Protein AF-A0A2D5E6V5-F1 (afdb_monomer)

Radius of gyration: 22.59 Å; Cα contacts (8 Å, |Δi|>4): 99; chains: 1; bounding box: 65×25×60 Å

Nearest PDB structures (foldseek):
  4hfj-assembly1_B  TM=6.282E-01  e=4.900E+00  Nicotiana tabacum

Mean predicted aligned error: 12.07 Å

pLDDT: mean 80.76, std 19.36, range [41.03, 97.38]

Foldseek 3Di:
DDDDDDPPPPPPVPPPPPPPPLPQFAEAEAEEQGDQLVSLVVGAANYEYEYEDDDYDDPDDRDNVPHHYHYDYDDDD

Solvent-accessible surface area (backbone atoms only — not comparable to full-atom values): 5189 Å² total; per-residue (Å²): 136,90,83,81,89,87,79,91,70,78,71,74,80,64,78,74,70,81,71,75,76,76,65,85,42,60,78,40,78,33,58,60,66,44,64,63,57,60,48,46,68,75,48,56,69,52,14,33,40,40,32,46,58,75,64,66,88,76,89,65,87,83,69,62,83,89,44,53,63,46,81,43,78,46,79,81,129

Sequence (77 aa):
MHRTSTIVALALTALFASATAQAGGTTHNVRVNGDIQAAITGAGNGDTIQLAAGQYDITTTIDPGGKQVTILGTVDG

Secondary structure (DSSP, 8-state):
-------TTSSSSSTT------PPPPEEEE-TT--HHHHHHH--TT-EEEEPSS-----S----TT---EEEEPPP-

Structure (mmCIF, N/CA/C/O backbone):
data_AF-A0A2D5E6V5-F1
#
_entry.id   AF-A0A2D5E6V5-F1
#
loop_
_atom_site.group_PDB
_atom_site.id
_atom_site.type_symbol
_atom_site.label_atom_id
_atom_site.label_alt_id
_atom_site.label_comp_id
_atom_site.label_asym_id
_atom_site.label_entity_id
_atom_site.label_seq_id
_atom_site.pdbx_PDB_ins_code
_atom_site.Cartn_x
_atom_site.Cartn_y
_atom_site.Cartn_z
_atom_site.occupancy
_atom_site.B_iso_or_equiv
_atom_site.auth_seq_id
_atom_site.auth_comp_id
_atom_site.auth_asym_id
_atom_site.auth_atom_id
_atom_site.pdbx_PDB_model_num
ATOM 1 N N . MET A 1 1 ? -51.980 -6.379 45.913 1.00 41.03 1 MET A N 1
ATOM 2 C CA . MET A 1 1 ? -51.014 -7.429 45.521 1.00 41.03 1 MET A CA 1
ATOM 3 C C . MET A 1 1 ? -50.180 -6.897 44.362 1.00 41.03 1 MET A C 1
ATOM 5 O O . MET A 1 1 ? -50.732 -6.670 43.296 1.00 41.03 1 MET A O 1
ATOM 9 N N . HIS A 1 2 ? -48.900 -6.595 44.601 1.00 45.22 2 HIS A N 1
ATOM 10 C CA . HIS A 1 2 ? -47.948 -6.125 43.586 1.00 45.22 2 HIS A CA 1
ATOM 11 C C . HIS A 1 2 ? -47.519 -7.306 42.702 1.00 45.22 2 HIS A C 1
ATOM 13 O O . HIS A 1 2 ? -47.063 -8.315 43.237 1.00 45.22 2 HIS A O 1
ATOM 19 N N . ARG A 1 3 ? -47.647 -7.198 41.373 1.00 48.50 3 ARG A N 1
ATOM 20 C CA . ARG A 1 3 ? -47.028 -8.143 40.429 1.00 48.50 3 ARG A CA 1
ATOM 21 C C . ARG A 1 3 ? -45.973 -7.409 39.614 1.00 48.50 3 ARG A C 1
ATOM 23 O O . ARG A 1 3 ? -46.270 -6.706 38.656 1.00 48.50 3 ARG A O 1
ATOM 30 N N . THR A 1 4 ? -44.750 -7.553 40.094 1.00 58.06 4 THR A N 1
ATOM 31 C CA . THR A 1 4 ? -43.495 -7.173 39.459 1.00 58.06 4 THR A CA 1
ATOM 32 C C . THR A 1 4 ? -43.232 -8.055 38.235 1.00 58.06 4 THR A C 1
ATOM 34 O O . THR A 1 4 ? -43.670 -9.204 38.191 1.00 58.06 4 THR A O 1
ATOM 37 N N . SER A 1 5 ? -42.419 -7.517 37.323 1.00 59.06 5 SER A N 1
ATOM 38 C CA . SER A 1 5 ? -41.580 -8.244 36.359 1.00 59.06 5 SER A CA 1
ATOM 39 C C . SER A 1 5 ? -42.233 -8.604 35.026 1.00 59.06 5 SER A C 1
ATOM 41 O O . SER A 1 5 ? -42.923 -9.608 34.930 1.00 59.06 5 SER A O 1
ATOM 43 N N . THR A 1 6 ? -41.937 -7.818 33.981 1.00 53.94 6 THR A N 1
ATOM 44 C CA . THR A 1 6 ? -41.392 -8.269 32.675 1.00 53.94 6 THR A CA 1
ATOM 45 C C . THR A 1 6 ? -41.105 -7.025 31.813 1.00 53.94 6 THR A C 1
ATOM 47 O O . THR A 1 6 ? -41.920 -6.635 30.988 1.00 53.94 6 THR A O 1
ATOM 50 N N . ILE A 1 7 ? -39.965 -6.352 32.027 1.00 52.06 7 ILE A N 1
ATOM 51 C CA . ILE A 1 7 ? -39.450 -5.305 31.104 1.00 52.06 7 ILE A CA 1
ATOM 52 C C . ILE A 1 7 ? -38.156 -5.780 30.395 1.00 52.06 7 ILE A C 1
ATOM 54 O O . ILE A 1 7 ? -37.611 -5.107 29.529 1.00 52.06 7 ILE A O 1
ATOM 58 N N . VAL A 1 8 ? -37.676 -6.999 30.666 1.00 51.50 8 VAL A N 1
ATOM 59 C CA . VAL A 1 8 ? -36.379 -7.499 30.161 1.00 51.50 8 VAL A CA 1
ATOM 60 C C . VAL A 1 8 ? -36.527 -8.276 28.843 1.00 51.50 8 VAL A C 1
ATOM 62 O O . VAL A 1 8 ? -36.101 -9.420 28.745 1.00 51.50 8 VAL A O 1
ATOM 65 N N . ALA A 1 9 ? -37.168 -7.699 27.826 1.00 50.47 9 ALA A N 1
ATOM 66 C CA . ALA A 1 9 ? -37.247 -8.352 26.507 1.00 50.47 9 ALA A CA 1
ATOM 67 C C . ALA A 1 9 ? -37.060 -7.417 25.302 1.00 50.47 9 ALA A C 1
ATOM 69 O O . ALA A 1 9 ? -36.784 -7.900 24.210 1.00 50.47 9 ALA A O 1
ATOM 70 N N . LEU A 1 10 ? -37.141 -6.091 25.474 1.00 49.47 10 LEU A N 1
ATOM 71 C CA . LEU A 1 10 ? -37.046 -5.148 24.349 1.00 49.47 10 LEU A CA 1
ATOM 72 C C . LEU A 1 10 ? -35.638 -4.584 24.092 1.00 49.47 10 LEU A C 1
ATOM 74 O O . LEU A 1 10 ? -35.448 -3.856 23.126 1.00 49.47 10 LEU A O 1
ATOM 78 N N . ALA A 1 11 ? -34.652 -4.901 24.936 1.00 53.12 11 ALA A N 1
ATOM 79 C CA . ALA A 1 11 ? -33.301 -4.342 24.817 1.00 53.12 11 ALA A CA 1
ATOM 80 C C . ALA A 1 11 ? -32.332 -5.203 23.981 1.00 53.12 11 ALA A C 1
ATOM 82 O O . ALA A 1 11 ? -31.289 -4.708 23.565 1.00 53.12 11 ALA A O 1
ATOM 83 N N . LEU A 1 12 ? -32.648 -6.479 23.720 1.00 51.12 12 LEU A N 1
ATOM 84 C CA . LEU A 1 12 ? -31.686 -7.412 23.113 1.00 51.12 12 LEU A CA 1
ATOM 85 C C . LEU A 1 12 ? -31.740 -7.464 21.576 1.00 51.12 12 LEU A C 1
ATOM 87 O O . LEU A 1 12 ? -30.820 -7.979 20.950 1.00 51.12 12 LEU A O 1
ATOM 91 N N . THR A 1 13 ? -32.770 -6.894 20.947 1.00 54.22 13 THR A N 1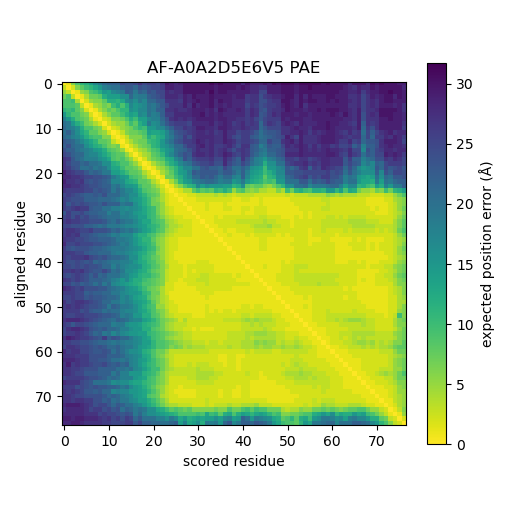
ATOM 92 C CA . THR A 1 13 ? -32.900 -6.857 19.477 1.00 54.22 13 THR A CA 1
ATOM 93 C C . THR A 1 13 ? -32.173 -5.679 18.823 1.00 54.22 13 THR A C 1
ATOM 95 O O . THR A 1 13 ? -31.952 -5.709 17.617 1.00 54.22 13 THR A O 1
ATOM 98 N N . ALA A 1 14 ? -31.747 -4.670 19.593 1.00 54.69 14 ALA A N 1
ATOM 99 C CA . ALA A 1 14 ? -30.994 -3.519 19.082 1.00 54.69 14 ALA A CA 1
ATOM 100 C C . ALA A 1 14 ? -29.464 -3.682 19.179 1.00 54.69 14 ALA A C 1
ATOM 102 O O . ALA A 1 14 ? -28.727 -2.924 18.554 1.00 54.69 14 ALA A O 1
ATOM 103 N N . LEU A 1 15 ? -28.967 -4.674 19.931 1.00 55.09 15 LEU A N 1
ATOM 104 C CA . LEU A 1 15 ? -27.535 -4.812 20.237 1.00 55.09 15 LEU A CA 1
ATOM 105 C C . LEU A 1 15 ? -26.682 -5.296 19.046 1.00 55.09 15 LEU A C 1
ATOM 107 O O . LEU A 1 15 ? -25.459 -5.285 19.123 1.00 55.09 15 LEU A O 1
ATOM 111 N N . PHE A 1 16 ? -27.308 -5.675 17.930 1.00 54.56 16 PHE A N 1
ATOM 112 C CA . PHE A 1 16 ? -26.614 -6.215 16.756 1.00 54.56 16 PHE A CA 1
ATOM 113 C C . PHE A 1 16 ? -26.742 -5.347 15.494 1.00 54.56 16 PHE A C 1
ATOM 115 O O . PHE A 1 16 ? -26.301 -5.764 14.428 1.00 54.56 16 PHE A O 1
ATOM 122 N N . ALA A 1 17 ? -27.335 -4.149 15.573 1.00 55.44 17 ALA A N 1
ATOM 123 C CA . ALA A 1 17 ? -27.649 -3.358 14.377 1.00 55.44 17 ALA A CA 1
ATOM 124 C C . ALA A 1 17 ? -26.504 -2.465 13.854 1.00 55.44 17 ALA A C 1
ATOM 126 O O . ALA A 1 17 ? -26.672 -1.805 12.833 1.00 55.44 17 ALA A O 1
ATOM 127 N N . SER A 1 18 ? -25.328 -2.455 14.483 1.00 56.03 18 SER A N 1
ATOM 128 C CA . SER A 1 18 ? -24.202 -1.631 14.020 1.00 56.03 18 SER A CA 1
ATOM 129 C C . SER A 1 18 ? -23.276 -2.391 13.069 1.00 56.03 18 SER A C 1
ATOM 131 O O . SER A 1 18 ? -22.060 -2.383 13.244 1.00 56.03 18 SER A O 1
ATOM 133 N N . ALA A 1 19 ? -23.827 -3.060 12.056 1.00 58.66 19 ALA A N 1
ATOM 134 C CA . ALA A 1 19 ? -23.028 -3.433 10.896 1.00 58.66 19 ALA A CA 1
ATOM 135 C C . ALA A 1 19 ? -22.851 -2.163 10.057 1.00 58.66 19 ALA A C 1
ATOM 137 O O . ALA A 1 19 ? -23.707 -1.818 9.244 1.00 58.66 19 ALA A O 1
ATOM 138 N N . THR A 1 20 ? -21.773 -1.415 10.295 1.00 59.03 20 THR A N 1
ATOM 139 C CA . THR A 1 20 ? -21.378 -0.345 9.378 1.00 59.03 20 THR A CA 1
ATOM 140 C C . THR A 1 20 ? -21.104 -0.997 8.030 1.00 59.03 20 THR A C 1
ATOM 142 O O . THR A 1 20 ? -20.112 -1.708 7.879 1.00 59.03 20 THR A O 1
ATOM 145 N N . ALA A 1 21 ? -21.998 -0.801 7.061 1.00 51.78 21 ALA A N 1
ATOM 146 C CA . ALA A 1 21 ? -21.714 -1.146 5.681 1.00 51.78 21 ALA A CA 1
ATOM 147 C C . ALA A 1 21 ? -20.443 -0.384 5.284 1.00 51.78 21 ALA A C 1
ATOM 149 O O . ALA A 1 21 ? -20.442 0.848 5.252 1.00 51.78 21 ALA A O 1
ATOM 150 N N . GLN A 1 22 ? -19.345 -1.110 5.067 1.00 56.16 22 GLN A N 1
ATOM 151 C CA . GLN A 1 22 ? -18.113 -0.530 4.553 1.00 56.16 22 GLN A CA 1
ATOM 152 C C . GLN A 1 22 ? -18.456 0.012 3.161 1.00 56.16 22 GLN A C 1
ATOM 154 O O . GLN A 1 22 ? -18.759 -0.765 2.255 1.00 56.16 22 GLN A O 1
ATOM 159 N N . ALA A 1 23 ? -18.496 1.338 2.998 1.00 58.84 23 ALA A N 1
ATOM 160 C CA . ALA A 1 23 ? -18.546 1.933 1.669 1.00 58.84 23 ALA A CA 1
ATOM 161 C C . ALA A 1 23 ? -17.364 1.355 0.879 1.00 58.84 23 ALA A C 1
ATOM 163 O O . ALA A 1 23 ? -16.247 1.343 1.397 1.00 58.84 23 ALA A O 1
ATOM 164 N N . GLY A 1 24 ? -17.621 0.797 -0.308 1.00 68.44 24 GLY A N 1
ATOM 165 C CA . GLY A 1 24 ? -16.580 0.149 -1.104 1.00 68.44 24 GLY A CA 1
ATOM 166 C C . GLY A 1 24 ? -15.432 1.125 -1.338 1.00 68.44 24 GLY A C 1
ATOM 167 O O . GLY A 1 24 ? -15.650 2.186 -1.922 1.00 68.44 24 GLY A O 1
ATOM 168 N N . GLY A 1 25 ? -14.246 0.803 -0.820 1.00 83.56 25 GLY A N 1
ATOM 169 C CA . GLY A 1 25 ? -13.089 1.678 -0.938 1.00 83.56 25 GLY A CA 1
ATOM 170 C C . GLY A 1 25 ? -12.575 1.775 -2.369 1.00 83.56 25 GLY A C 1
ATOM 171 O O . GLY A 1 25 ? -12.912 0.978 -3.249 1.00 83.56 25 GLY A O 1
ATOM 172 N N . THR A 1 26 ? -11.744 2.780 -2.604 1.00 94.44 26 THR A N 1
ATOM 173 C CA . THR A 1 26 ? -11.066 2.996 -3.881 1.00 94.44 26 THR A CA 1
ATOM 174 C C . THR A 1 26 ? -9.905 2.016 -4.056 1.00 94.44 26 THR A C 1
ATOM 176 O O . THR A 1 26 ? -9.378 1.467 -3.088 1.00 94.44 26 THR A O 1
ATOM 179 N N . THR A 1 27 ? -9.518 1.752 -5.306 1.00 96.06 27 THR A N 1
ATOM 180 C CA . THR A 1 27 ? -8.381 0.875 -5.618 1.00 96.06 27 THR A CA 1
ATOM 181 C C . THR A 1 27 ? -7.165 1.690 -6.048 1.00 96.06 27 THR A C 1
ATOM 183 O O . THR A 1 27 ? -7.246 2.477 -6.992 1.00 96.06 27 THR A O 1
ATOM 186 N N . HIS A 1 28 ? -6.029 1.449 -5.395 1.00 96.88 28 HIS A N 1
ATOM 187 C CA . HIS A 1 28 ? -4.719 2.021 -5.705 1.00 96.88 28 HIS A CA 1
ATOM 188 C C . HIS A 1 28 ? -3.842 0.948 -6.346 1.00 96.88 28 HIS A C 1
ATOM 190 O O . HIS A 1 28 ? -3.498 -0.045 -5.707 1.00 96.88 28 HIS A O 1
ATOM 196 N N . ASN A 1 29 ? -3.481 1.134 -7.614 1.00 96.44 29 ASN A N 1
ATOM 197 C CA . ASN A 1 29 ? -2.684 0.157 -8.355 1.00 96.44 29 ASN A CA 1
ATOM 198 C C . ASN A 1 29 ? -1.184 0.384 -8.139 1.00 96.44 29 ASN A C 1
ATOM 200 O O . ASN A 1 29 ? -0.685 1.496 -8.322 1.00 96.44 29 ASN A O 1
ATOM 204 N N . VAL A 1 30 ? -0.451 -0.687 -7.845 1.00 96.56 30 VAL A N 1
ATOM 205 C CA . VAL A 1 30 ? 1.008 -0.678 -7.708 1.00 96.56 30 VAL A CA 1
ATOM 206 C C . VAL A 1 30 ? 1.612 -1.536 -8.810 1.00 96.56 30 VAL A C 1
ATOM 208 O O . VAL A 1 30 ? 1.431 -2.751 -8.844 1.00 96.56 30 VAL A O 1
ATOM 211 N N . ARG A 1 31 ? 2.362 -0.908 -9.718 1.00 94.62 31 ARG A N 1
ATOM 212 C CA . ARG A 1 31 ? 3.139 -1.621 -10.745 1.00 94.62 31 ARG A CA 1
ATOM 213 C C . ARG A 1 31 ? 4.213 -2.518 -10.112 1.00 94.62 31 ARG A C 1
ATOM 215 O O . ARG A 1 31 ? 4.602 -2.284 -8.972 1.00 94.62 31 ARG A O 1
ATOM 222 N N . VAL A 1 32 ? 4.730 -3.491 -10.864 1.00 93.94 32 VAL A N 1
ATOM 223 C CA . VAL A 1 32 ? 5.879 -4.313 -10.440 1.00 93.94 32 VAL A CA 1
ATOM 224 C C . VAL A 1 32 ? 7.072 -3.428 -10.055 1.00 93.94 32 VAL A C 1
ATOM 226 O O . VAL A 1 32 ? 7.311 -2.403 -10.704 1.00 93.94 32 VAL A O 1
ATOM 229 N N . ASN A 1 33 ? 7.794 -3.787 -8.988 1.00 92.44 33 ASN A N 1
ATOM 230 C CA . ASN A 1 33 ? 8.830 -2.952 -8.357 1.00 92.44 33 ASN A CA 1
ATOM 231 C C . ASN A 1 33 ? 8.351 -1.545 -7.931 1.00 92.44 33 ASN A C 1
ATOM 233 O O . ASN A 1 33 ? 9.155 -0.626 -7.771 1.00 92.44 33 ASN A O 1
ATOM 237 N N . GLY A 1 34 ? 7.039 -1.338 -7.810 1.00 93.69 34 GLY A N 1
ATOM 238 C CA . GLY A 1 34 ? 6.454 -0.096 -7.319 1.00 93.69 34 GLY A CA 1
ATOM 239 C C . GLY A 1 34 ? 6.485 -0.005 -5.795 1.00 93.69 34 GLY A C 1
ATOM 240 O O . GLY A 1 34 ? 6.617 -1.005 -5.094 1.00 93.69 34 GLY A O 1
ATOM 241 N N . ASP A 1 35 ? 6.327 1.215 -5.289 1.00 95.25 35 ASP A N 1
ATOM 242 C CA . ASP A 1 35 ? 6.316 1.488 -3.855 1.00 95.25 35 ASP A CA 1
ATOM 243 C C . ASP A 1 35 ? 4.927 1.202 -3.257 1.00 95.25 35 ASP A C 1
ATOM 245 O O . ASP A 1 35 ? 3.960 1.937 -3.483 1.00 95.25 35 ASP A O 1
ATOM 249 N N . ILE A 1 36 ? 4.838 0.113 -2.490 1.00 96.38 36 ILE A N 1
ATOM 250 C CA . ILE A 1 36 ? 3.616 -0.294 -1.785 1.00 96.38 36 ILE A CA 1
ATOM 251 C C . ILE A 1 36 ? 3.266 0.712 -0.678 1.00 96.38 36 ILE A C 1
ATOM 253 O O . ILE A 1 36 ? 2.091 1.032 -0.481 1.00 96.38 36 ILE A O 1
ATOM 257 N N . GLN A 1 37 ? 4.265 1.254 0.023 1.00 96.94 37 GLN A N 1
ATOM 258 C CA . GLN A 1 37 ? 4.056 2.195 1.122 1.00 96.94 37 GLN A CA 1
ATOM 259 C C . GLN A 1 37 ? 3.524 3.542 0.615 1.00 96.94 37 GLN A C 1
ATOM 261 O O . GLN A 1 37 ? 2.676 4.159 1.267 1.00 96.94 37 GLN A O 1
ATOM 266 N N . ALA A 1 38 ? 3.957 3.987 -0.565 1.00 95.81 38 ALA A N 1
ATOM 267 C CA . ALA A 1 38 ? 3.406 5.174 -1.216 1.00 95.81 38 ALA A CA 1
ATOM 268 C C . ALA A 1 38 ? 1.910 5.010 -1.534 1.00 95.81 38 ALA A C 1
ATOM 270 O O . ALA A 1 38 ? 1.118 5.912 -1.252 1.00 95.81 38 ALA A O 1
ATOM 271 N N . ALA A 1 39 ? 1.500 3.844 -2.045 1.00 96.88 39 ALA A N 1
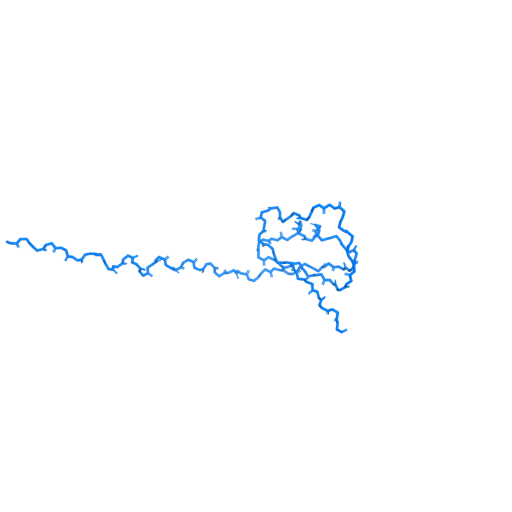ATOM 272 C CA . ALA A 1 39 ? 0.089 3.554 -2.306 1.00 96.88 39 ALA A CA 1
ATOM 273 C C . ALA A 1 39 ? -0.738 3.528 -1.009 1.00 96.88 39 ALA A C 1
ATOM 275 O O . ALA A 1 39 ? -1.806 4.130 -0.942 1.00 96.88 39 ALA A O 1
ATOM 276 N N . ILE A 1 40 ? -0.207 2.926 0.059 1.00 97.00 40 ILE A N 1
ATOM 277 C CA . ILE A 1 40 ? -0.827 2.947 1.394 1.00 97.00 40 ILE A CA 1
ATOM 278 C C . ILE A 1 40 ? -0.932 4.371 1.955 1.00 97.00 40 ILE A C 1
ATOM 280 O O . ILE A 1 40 ? -1.891 4.690 2.655 1.00 97.00 40 ILE A O 1
ATOM 284 N N . THR A 1 41 ? 0.039 5.237 1.670 1.00 96.69 41 THR A N 1
ATOM 285 C CA 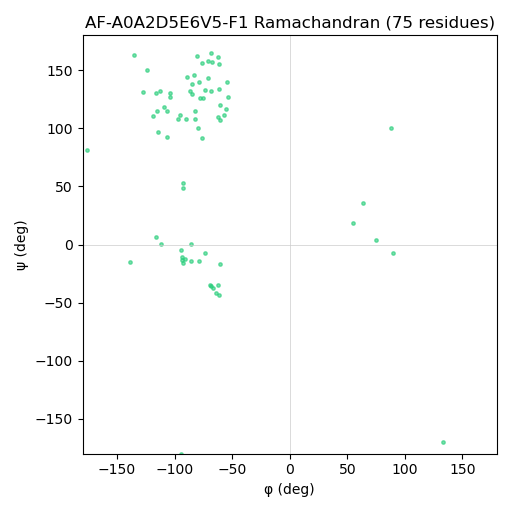. THR A 1 41 ? 0.030 6.637 2.123 1.00 96.69 41 THR A CA 1
ATOM 286 C C . THR A 1 41 ? -1.078 7.440 1.438 1.00 96.69 41 THR A C 1
ATOM 288 O O . THR A 1 41 ? -1.698 8.284 2.083 1.00 96.69 41 THR A O 1
ATOM 291 N N . GLY A 1 42 ? -1.356 7.153 0.163 1.00 95.06 42 GLY A N 1
ATOM 292 C CA . GLY A 1 42 ? -2.464 7.750 -0.592 1.00 95.06 42 GLY A CA 1
ATOM 293 C C . GLY A 1 42 ? -3.842 7.141 -0.308 1.00 95.06 42 GLY A C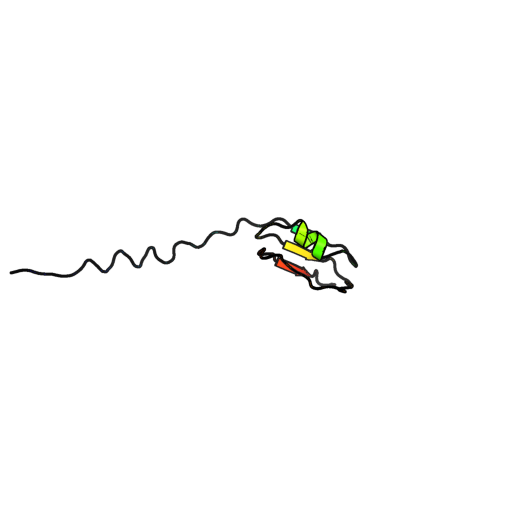 1
ATOM 294 O O . GLY A 1 42 ? -4.850 7.735 -0.688 1.00 95.06 42 GLY A O 1
ATOM 295 N N . ALA A 1 43 ? -3.898 5.981 0.349 1.00 96.69 43 ALA A N 1
ATOM 296 C CA . ALA A 1 43 ? -5.134 5.257 0.611 1.00 96.69 43 ALA A CA 1
ATOM 297 C C . ALA A 1 43 ? -5.895 5.764 1.844 1.00 96.69 43 ALA A C 1
ATOM 299 O O . ALA A 1 43 ? -5.307 6.155 2.856 1.00 96.69 43 ALA A O 1
ATOM 300 N N . GLY A 1 44 ? -7.223 5.708 1.767 1.00 95.19 44 GLY A N 1
ATOM 301 C CA . GLY A 1 44 ? -8.155 5.901 2.872 1.00 95.19 44 GLY A CA 1
ATOM 302 C C . GLY A 1 44 ? -8.583 4.585 3.535 1.00 95.19 44 GLY A C 1
ATOM 303 O O . GLY A 1 44 ? -8.168 3.493 3.154 1.00 95.19 44 GLY A O 1
ATOM 304 N N . ASN A 1 45 ? -9.438 4.685 4.555 1.00 94.56 45 ASN A N 1
ATOM 305 C CA . ASN A 1 45 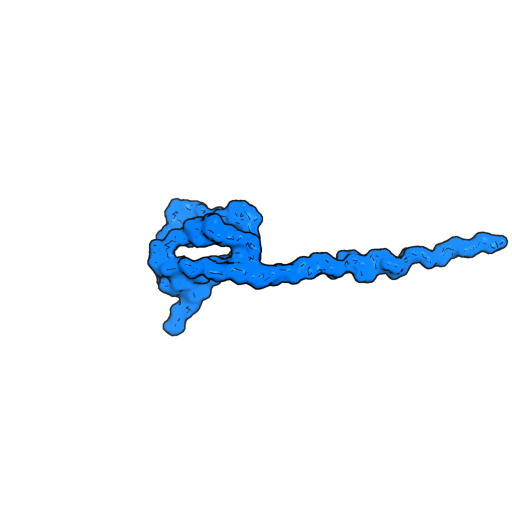? -10.031 3.508 5.196 1.00 94.56 45 ASN A CA 1
ATOM 306 C C . ASN A 1 45 ? -11.013 2.800 4.253 1.00 94.56 45 ASN A C 1
ATOM 308 O O . ASN A 1 45 ? -11.905 3.436 3.697 1.00 94.56 45 ASN A O 1
ATOM 312 N N . GLY A 1 46 ? -10.886 1.480 4.147 1.00 93.94 46 GLY A N 1
ATOM 313 C CA . GLY A 1 46 ? -11.669 0.617 3.264 1.00 93.94 46 GLY A CA 1
ATOM 314 C C . GLY A 1 46 ? -11.058 0.425 1.873 1.00 93.94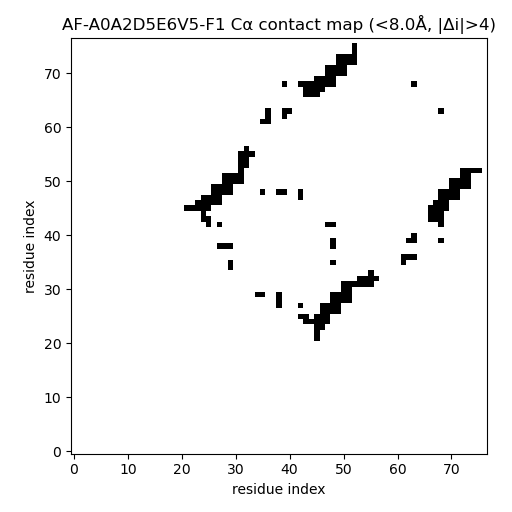 46 GLY A C 1
ATOM 315 O O . GLY A 1 46 ? -11.560 -0.404 1.116 1.00 93.94 46 GLY A O 1
ATOM 316 N N . ASP A 1 47 ? -9.990 1.155 1.532 1.00 96.69 47 ASP A N 1
ATOM 317 C CA . ASP A 1 47 ? -9.348 1.090 0.218 1.00 96.69 47 ASP A CA 1
ATOM 318 C C . ASP A 1 47 ? -8.592 -0.226 -0.015 1.00 96.69 47 ASP A C 1
ATOM 320 O O . ASP A 1 47 ? -8.172 -0.928 0.912 1.00 96.69 47 ASP A O 1
ATOM 324 N N . THR A 1 48 ? -8.388 -0.535 -1.294 1.00 96.25 48 THR A N 1
ATOM 325 C CA . THR A 1 48 ? -7.615 -1.688 -1.758 1.00 96.25 48 THR A CA 1
ATOM 326 C C . THR A 1 48 ? -6.331 -1.239 -2.445 1.00 96.25 48 THR A C 1
ATOM 328 O O . THR A 1 48 ? -6.355 -0.390 -3.329 1.00 96.25 48 THR A O 1
ATOM 331 N N . ILE A 1 49 ? -5.207 -1.845 -2.082 1.00 97.38 49 ILE A N 1
ATOM 332 C CA . ILE A 1 49 ? -3.927 -1.739 -2.776 1.00 97.38 49 ILE A CA 1
ATOM 333 C C . ILE A 1 49 ? -3.801 -2.961 -3.687 1.00 97.38 49 ILE A C 1
ATOM 335 O O . ILE A 1 49 ? -3.624 -4.080 -3.204 1.00 97.38 49 ILE A O 1
ATOM 339 N N . GLN A 1 50 ? -3.919 -2.761 -4.998 1.00 96.81 50 GLN A N 1
ATOM 340 C CA . GLN A 1 50 ? -3.821 -3.828 -5.990 1.00 96.81 50 GLN A CA 1
ATOM 341 C C . GLN A 1 50 ? -2.396 -3.894 -6.538 1.00 96.81 50 GLN A C 1
ATOM 343 O O . GLN A 1 50 ? -1.947 -3.000 -7.257 1.00 96.81 50 GLN A O 1
ATOM 348 N N . LEU A 1 51 ? -1.685 -4.967 -6.213 1.00 96.31 51 LEU A N 1
ATOM 349 C CA . LEU A 1 51 ? -0.344 -5.227 -6.718 1.00 96.31 51 LEU A CA 1
ATOM 350 C C . LEU A 1 51 ? -0.442 -5.917 -8.080 1.00 96.31 51 LEU A C 1
ATOM 352 O O . LEU A 1 51 ? -1.161 -6.913 -8.234 1.00 96.31 51 LEU A O 1
ATOM 356 N N . ALA A 1 52 ? 0.277 -5.391 -9.067 1.00 95.12 52 ALA A N 1
ATOM 357 C CA . ALA A 1 52 ? 0.581 -6.130 -10.283 1.00 95.12 52 ALA A CA 1
ATOM 358 C C . ALA A 1 52 ? 1.404 -7.377 -9.932 1.00 95.12 52 ALA A C 1
ATOM 360 O O . ALA A 1 52 ? 2.087 -7.427 -8.910 1.00 95.12 52 ALA A O 1
ATOM 361 N N . ALA A 1 53 ? 1.342 -8.395 -10.776 1.00 93.88 53 ALA A N 1
ATOM 362 C CA . ALA A 1 53 ? 2.128 -9.587 -10.538 1.00 93.88 53 ALA A CA 1
ATOM 363 C C . ALA A 1 53 ? 3.629 -9.326 -10.781 1.00 93.88 53 ALA A C 1
ATOM 365 O O . ALA A 1 53 ? 4.007 -8.531 -11.651 1.00 93.88 53 ALA A O 1
ATOM 366 N N . GLY A 1 54 ? 4.480 -9.951 -9.966 1.00 91.44 54 GLY A N 1
ATOM 367 C CA . GLY A 1 54 ? 5.933 -9.793 -10.014 1.00 91.44 54 GLY A CA 1
ATOM 368 C C . GLY A 1 54 ? 6.586 -9.567 -8.649 1.00 91.44 54 GLY A C 1
ATOM 369 O O . GLY A 1 54 ? 5.973 -9.730 -7.595 1.00 91.44 54 GLY A O 1
ATOM 370 N N . GLN A 1 55 ? 7.872 -9.212 -8.678 1.00 92.50 55 GLN A N 1
ATOM 371 C CA . GLN A 1 55 ? 8.688 -9.019 -7.481 1.00 92.50 55 GLN A CA 1
ATOM 372 C C . GLN A 1 55 ? 8.616 -7.575 -6.966 1.00 92.50 55 GLN A C 1
ATOM 374 O O . GLN A 1 55 ? 8.558 -6.615 -7.738 1.00 92.50 55 GLN A O 1
ATOM 379 N N . TYR A 1 56 ? 8.647 -7.447 -5.642 1.00 92.75 56 TYR A N 1
ATOM 380 C CA . TYR A 1 56 ? 8.694 -6.183 -4.918 1.00 92.75 56 TYR A CA 1
ATOM 381 C C . TYR A 1 56 ? 9.863 -6.225 -3.936 1.00 92.75 56 TYR A C 1
ATOM 383 O O . TYR A 1 56 ? 10.014 -7.201 -3.201 1.00 92.75 56 TYR A O 1
ATOM 391 N N . ASP A 1 57 ? 10.689 -5.180 -3.939 1.00 93.50 57 ASP A N 1
ATOM 392 C CA . ASP A 1 57 ? 11.792 -5.036 -2.992 1.00 93.50 57 ASP A CA 1
ATOM 393 C C . ASP A 1 57 ? 11.309 -4.282 -1.748 1.00 93.50 57 ASP A C 1
ATOM 395 O O . ASP A 1 57 ? 11.019 -3.085 -1.795 1.00 93.50 57 ASP A O 1
ATOM 399 N N . ILE A 1 58 ? 11.168 -5.010 -0.642 1.00 92.31 58 ILE A N 1
ATOM 400 C CA . ILE A 1 58 ? 10.661 -4.487 0.625 1.00 92.31 58 ILE A CA 1
ATOM 401 C C . ILE A 1 58 ? 11.837 -4.367 1.590 1.00 92.31 58 ILE A C 1
ATOM 403 O O . ILE A 1 58 ? 12.197 -5.313 2.288 1.00 92.31 58 ILE A O 1
ATOM 407 N N . THR A 1 59 ? 12.446 -3.184 1.611 1.00 93.44 59 THR A N 1
ATOM 408 C CA . THR A 1 59 ? 13.615 -2.878 2.455 1.00 93.44 59 THR A CA 1
ATOM 409 C C . THR A 1 59 ? 13.243 -2.240 3.794 1.00 93.44 59 THR A C 1
ATOM 411 O O . THR A 1 59 ? 14.086 -2.124 4.685 1.00 93.44 59 THR A O 1
ATOM 414 N N . THR A 1 60 ? 11.981 -1.839 3.959 1.00 91.62 60 THR A N 1
ATOM 415 C CA . THR A 1 60 ? 11.436 -1.213 5.167 1.00 91.62 60 THR A CA 1
ATOM 416 C C . THR A 1 60 ? 10.085 -1.824 5.535 1.00 91.62 60 THR A C 1
ATOM 418 O O . THR A 1 60 ? 9.448 -2.510 4.736 1.00 91.62 60 THR A O 1
ATOM 421 N N . THR A 1 61 ? 9.644 -1.598 6.774 1.00 94.56 61 THR A N 1
ATOM 422 C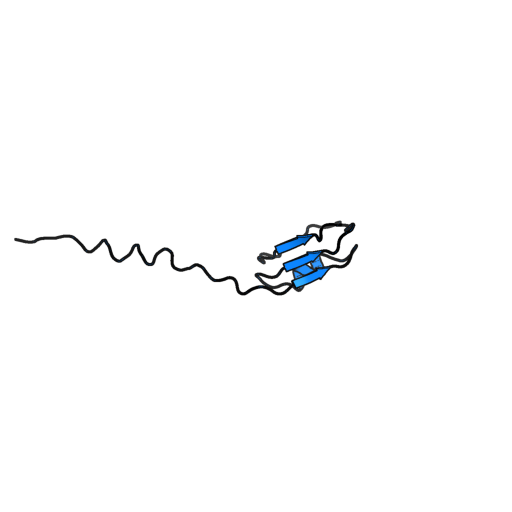 CA . THR A 1 61 ? 8.329 -2.048 7.242 1.00 94.56 61 THR A CA 1
ATOM 423 C C . THR A 1 61 ? 7.209 -1.411 6.423 1.00 94.56 61 THR A C 1
ATOM 425 O O . THR A 1 61 ? 7.186 -0.195 6.246 1.00 94.56 61 THR A O 1
ATOM 428 N N . ILE A 1 62 ? 6.244 -2.232 6.008 1.00 96.00 62 ILE A N 1
ATOM 429 C CA . ILE A 1 62 ? 4.975 -1.767 5.451 1.00 96.00 62 ILE A CA 1
ATOM 430 C C . ILE A 1 62 ? 4.025 -1.422 6.601 1.00 96.00 62 ILE A C 1
ATOM 432 O O . ILE A 1 62 ? 3.630 -2.300 7.369 1.00 96.00 62 ILE A O 1
ATOM 436 N N . ASP A 1 63 ? 3.672 -0.145 6.720 1.00 96.50 63 ASP A N 1
ATOM 437 C CA . ASP A 1 63 ? 2.842 0.401 7.792 1.00 96.50 63 ASP A CA 1
ATOM 438 C C . ASP A 1 63 ? 1.542 1.021 7.242 1.00 96.50 63 ASP A C 1
ATOM 440 O O . ASP A 1 63 ? 1.566 2.086 6.615 1.00 96.50 63 ASP A O 1
ATOM 444 N N . PRO A 1 64 ? 0.375 0.406 7.509 1.00 94.75 64 PRO A N 1
ATOM 445 C CA . PRO A 1 64 ? -0.933 0.987 7.212 1.00 94.75 64 PRO A CA 1
ATOM 446 C C . PRO A 1 64 ? -1.214 2.315 7.930 1.00 94.75 64 PRO A C 1
ATOM 448 O O . PRO A 1 64 ? -2.137 3.037 7.543 1.00 94.75 64 PRO A O 1
ATOM 451 N N . GLY A 1 65 ? -0.465 2.664 8.978 1.00 94.56 65 GLY A N 1
ATOM 452 C CA . GLY A 1 65 ? -0.661 3.888 9.756 1.00 94.56 65 GLY A CA 1
ATOM 453 C C . GLY A 1 65 ? -2.012 3.910 10.474 1.00 94.56 65 GLY A C 1
ATOM 454 O O . GLY A 1 65 ? -2.676 4.943 10.518 1.00 94.56 65 GLY A O 1
ATOM 455 N N . GLY A 1 66 ? -2.473 2.747 10.945 1.00 94.75 66 GLY A N 1
ATOM 456 C CA . GLY A 1 66 ? -3.791 2.574 11.567 1.00 94.75 66 GLY A CA 1
ATOM 457 C C . GLY A 1 66 ? -4.972 2.567 10.590 1.00 94.75 66 GLY A C 1
ATOM 458 O O . GLY A 1 66 ? -6.117 2.483 11.032 1.00 94.75 66 GLY A O 1
ATOM 459 N N . LYS A 1 67 ? -4.719 2.637 9.277 1.00 93.50 67 LYS A N 1
ATOM 460 C CA . LYS A 1 67 ? -5.772 2.550 8.264 1.00 93.50 67 LYS A CA 1
ATOM 461 C C . LYS A 1 67 ? -6.193 1.107 8.035 1.00 93.50 67 LYS A C 1
ATOM 463 O O . LYS A 1 67 ? -5.358 0.207 7.947 1.00 93.50 67 LYS A O 1
ATOM 468 N N . GLN A 1 68 ? -7.493 0.897 7.875 1.00 94.38 68 GLN A N 1
ATOM 469 C CA . GLN A 1 68 ? -8.014 -0.371 7.383 1.00 94.38 68 GLN A CA 1
ATOM 470 C C . GLN A 1 68 ? -7.853 -0.386 5.860 1.00 94.38 68 GLN A C 1
ATOM 472 O O . GLN A 1 68 ? -8.645 0.231 5.159 1.00 94.38 68 GLN A O 1
ATOM 477 N N . VAL A 1 69 ? -6.830 -1.066 5.352 1.00 95.38 69 VAL A N 1
ATOM 478 C CA . VAL A 1 69 ? -6.603 -1.251 3.910 1.00 95.38 69 VAL A CA 1
ATOM 479 C C . VAL A 1 69 ? -6.515 -2.735 3.584 1.00 95.38 69 VAL A C 1
ATOM 481 O O . VAL A 1 69 ? -6.066 -3.531 4.410 1.00 95.38 69 VAL A O 1
ATOM 484 N N . THR A 1 70 ? -6.923 -3.109 2.376 1.00 95.56 70 THR A N 1
ATOM 485 C CA . THR A 1 70 ? -6.746 -4.471 1.852 1.00 95.56 70 THR A CA 1
ATOM 486 C C . THR A 1 70 ? -5.603 -4.471 0.848 1.00 95.56 70 THR A C 1
ATOM 488 O O . THR A 1 70 ? -5.597 -3.643 -0.051 1.00 95.56 70 THR A O 1
ATOM 491 N N . ILE A 1 71 ? -4.640 -5.385 0.963 1.00 95.12 71 ILE A N 1
ATOM 492 C CA . ILE A 1 71 ? -3.556 -5.532 -0.021 1.00 95.12 71 ILE A CA 1
ATOM 493 C C . ILE A 1 71 ? -3.796 -6.829 -0.788 1.00 95.12 71 ILE A C 1
ATOM 495 O O . ILE A 1 71 ? -3.820 -7.903 -0.186 1.00 95.12 71 ILE A O 1
ATOM 499 N N . LEU A 1 72 ? -3.994 -6.727 -2.102 1.00 95.12 72 LEU A N 1
ATOM 500 C CA . LEU A 1 72 ? -4.267 -7.862 -2.982 1.00 95.12 72 LEU A CA 1
ATOM 501 C C . LEU 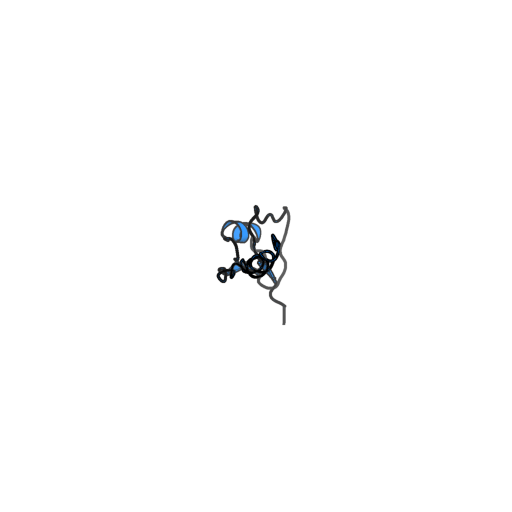A 1 72 ? -3.136 -8.036 -3.993 1.00 95.12 72 LEU A C 1
ATOM 503 O O . LEU A 1 72 ? -2.749 -7.091 -4.676 1.00 95.12 72 LEU A O 1
AT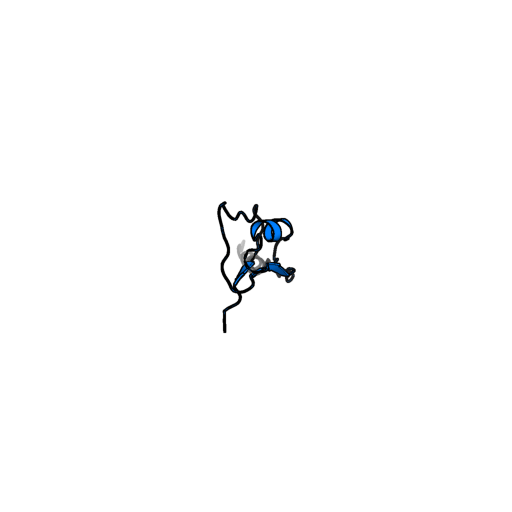OM 507 N N . GLY A 1 73 ? -2.637 -9.263 -4.119 1.00 92.56 73 GLY A N 1
ATOM 508 C CA . GLY A 1 73 ? -1.776 -9.661 -5.229 1.00 92.56 73 GLY A CA 1
ATOM 509 C C . GLY A 1 73 ? -2.611 -10.078 -6.435 1.00 92.56 73 GLY A C 1
ATOM 510 O O . GLY A 1 73 ? -3.612 -10.778 -6.280 1.00 92.56 73 GLY A O 1
ATOM 511 N N . THR A 1 74 ? -2.202 -9.672 -7.637 1.00 87.94 74 THR A N 1
ATOM 512 C CA . THR A 1 74 ? -2.698 -10.314 -8.862 1.00 87.94 74 THR A CA 1
ATOM 513 C C . THR A 1 74 ? -2.028 -11.680 -8.985 1.00 87.94 74 THR A C 1
ATOM 515 O O . THR A 1 74 ? -0.818 -11.784 -8.793 1.00 87.94 74 THR A O 1
ATOM 518 N N . VAL A 1 75 ? -2.798 -12.728 -9.277 1.00 77.31 75 VAL A N 1
ATOM 519 C CA . VAL A 1 75 ? -2.242 -14.062 -9.535 1.00 77.31 75 VAL A CA 1
ATOM 520 C C . VAL A 1 75 ? -1.679 -14.073 -10.958 1.00 77.31 75 VAL A C 1
ATOM 522 O O . VAL A 1 75 ? -2.404 -13.724 -11.890 1.00 77.31 75 VAL A O 1
ATOM 525 N N . ASP A 1 76 ? -0.407 -14.444 -11.120 1.00 63.28 76 ASP A N 1
ATOM 526 C CA . ASP A 1 76 ? 0.154 -14.786 -12.432 1.00 63.28 76 ASP A CA 1
ATOM 527 C C . ASP A 1 76 ? -0.626 -15.989 -12.990 1.00 63.28 76 ASP A C 1
ATOM 529 O O . ASP A 1 76 ? -0.711 -17.029 -12.332 1.00 63.28 76 ASP A O 1
ATOM 533 N N . GLY A 1 77 ? -1.265 -15.808 -14.149 1.00 51.53 77 GLY A N 1
ATOM 534 C CA . GLY A 1 77 ? -2.018 -16.856 -14.849 1.00 51.53 77 GLY A CA 1
ATOM 535 C C . GLY A 1 77 ? -1.134 -17.875 -15.553 1.00 51.53 77 GLY A C 1
ATOM 536 O O . GLY A 1 77 ? 0.020 -17.531 -15.893 1.00 51.53 77 GLY A O 1
#